Protein AF-A0A0W0FYG7-F1 (afdb_monomer)

Nearest PDB structures (foldseek):
  2evt-assembly1_A  TM=7.846E-01  e=2.681E-01  Homo sapiens

Organism: Moniliophthora roreri (NCBI:txid221103)

Radius of gyration: 15.85 Å; Cα contacts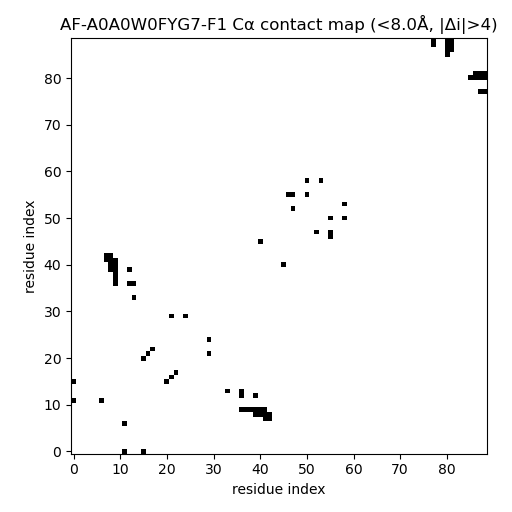 (8 Å, |Δi|>4): 40; chains: 1; bounding box: 37×24×42 Å

Solvent-accessible surface area (backbone atoms only — not comparable to full-atom values): 5179 Å² total; per-residue (Å²): 99,86,87,47,80,80,64,51,39,36,60,45,53,48,54,51,38,61,73,70,47,48,89,79,46,55,73,69,56,49,52,53,49,61,56,54,42,74,68,47,58,57,48,65,66,47,53,59,58,75,28,73,84,54,52,67,70,58,42,53,53,52,50,52,55,49,49,58,54,47,51,55,52,51,53,51,51,34,47,50,31,44,77,70,71,74,46,83,112

Mean predicted aligned error: 3.45 Å

Sequence (89 aa):
MQADRSSELHVCFKRSYDAVLKHHHSFVVRSVVSVAIRAVPRRNDFYDRIAEGGSVEKLDTELARWLQGLEKIVKRMSTFLRDGGHGRV

Foldseek 3Di:
DLVPPPDWVLVVQVVCCVPPPVVVDDPVVVVVVVVVSVVDDTPVVVLVVVCVPPDSVVVSVVVVVVVVVVVVVVVVVQCCCVVVVVDHD

Secondary structure (DSSP, 8-state):
-TT-SSS-HHHHHHHHHHHHTGGGS-HHHHHHHHHHHTTPPPHHHHHHHHTTTS-HHHHHHHHHHHHHHHHHHHHHHHHHHHHTTS---

pLDDT: mean 93.31, std 5.85, range [60.53, 98.19]

InterPro domains:
  IPR014830 Glycolipid transfer protein domain [PF08718] (3-51)
  IPR014830 Glycolipid transfer protein domain [PTHR10219] (9-79)
  IPR036497 Glycolipid transfer protein superfamily [G3DSA:1.10.3520.10] (1-87)
  IPR036497 Glycolipid transfer protein superfamily [SSF110004] (5-86)

Structure (mmCIF, N/CA/C/O backbone):
data_AF-A0A0W0FYG7-F1
#
_entry.id   AF-A0A0W0FYG7-F1
#
loop_
_atom_site.group_PDB
_atom_site.id
_atom_site.type_symbol
_atom_site.label_atom_id
_atom_site.label_alt_id
_atom_site.label_comp_id
_atom_site.label_asym_id
_atom_site.label_entity_id
_atom_site.label_seq_id
_atom_site.pdbx_PDB_ins_code
_atom_site.Cartn_x
_atom_site.Cartn_y
_atom_site.Cartn_z
_atom_site.occupancy
_atom_site.B_iso_or_equiv
_atom_site.auth_seq_id
_atom_site.auth_comp_id
_atom_site.auth_asym_id
_atom_site.auth_atom_id
_atom_site.pdbx_PDB_model_num
ATOM 1 N N . MET A 1 1 ? 6.451 -7.317 3.533 1.00 60.53 1 MET A N 1
ATOM 2 C CA . MET A 1 1 ? 5.858 -7.442 2.181 1.00 60.53 1 MET A CA 1
ATOM 3 C C . MET A 1 1 ? 6.752 -6.880 1.097 1.00 60.53 1 MET A C 1
ATOM 5 O O . MET A 1 1 ? 6.999 -7.606 0.157 1.00 60.53 1 MET A O 1
ATOM 9 N N . GLN A 1 2 ? 7.318 -5.678 1.235 1.00 69.81 2 GLN A N 1
ATOM 10 C CA . GLN A 1 2 ? 8.356 -5.220 0.292 1.00 69.81 2 GLN A CA 1
ATOM 11 C C . GLN A 1 2 ? 9.648 -6.053 0.360 1.00 69.81 2 GLN A C 1
ATOM 13 O O . GLN A 1 2 ? 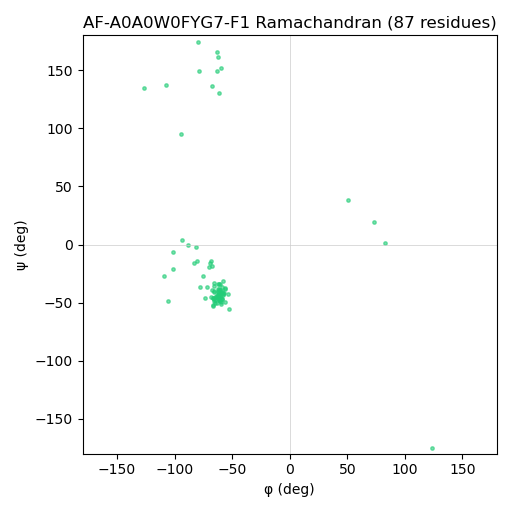10.260 -6.335 -0.661 1.00 69.81 2 GLN A O 1
ATOM 18 N N . ALA A 1 3 ? 9.998 -6.556 1.549 1.00 76.94 3 ALA A N 1
ATOM 19 C CA . ALA A 1 3 ? 11.089 -7.519 1.725 1.00 76.94 3 ALA A CA 1
ATOM 20 C C . ALA A 1 3 ? 10.811 -8.911 1.114 1.00 76.94 3 ALA A C 1
ATOM 22 O O . ALA A 1 3 ? 11.732 -9.707 0.971 1.00 76.94 3 ALA A O 1
ATOM 23 N N . ASP A 1 4 ? 9.556 -9.213 0.760 1.00 84.25 4 ASP A N 1
ATOM 24 C CA . ASP A 1 4 ? 9.186 -10.459 0.089 1.00 84.25 4 ASP A CA 1
ATOM 25 C C . ASP A 1 4 ? 9.160 -10.203 -1.425 1.00 84.25 4 ASP A C 1
ATOM 27 O O . ASP A 1 4 ? 8.202 -9.653 -1.983 1.00 84.25 4 ASP A O 1
ATOM 31 N N . ARG A 1 5 ? 10.284 -10.522 -2.074 1.00 83.88 5 ARG A N 1
ATOM 32 C CA . ARG A 1 5 ? 10.516 -10.214 -3.491 1.00 83.88 5 ARG A CA 1
ATOM 33 C C . ARG A 1 5 ? 9.909 -11.233 -4.451 1.00 83.88 5 ARG A C 1
ATOM 35 O O . ARG A 1 5 ? 9.762 -10.913 -5.624 1.00 83.88 5 ARG A O 1
ATOM 42 N N . SER A 1 6 ? 9.545 -12.418 -3.967 1.00 85.94 6 SER A N 1
ATOM 43 C CA . SER A 1 6 ? 9.027 -13.511 -4.795 1.00 85.94 6 SER A CA 1
ATOM 44 C C . SER A 1 6 ? 7.509 -13.661 -4.724 1.00 85.94 6 SER A C 1
ATOM 46 O O . SER A 1 6 ? 6.920 -14.229 -5.639 1.00 85.94 6 SER A O 1
ATOM 48 N N . SER A 1 7 ? 6.851 -13.142 -3.681 1.00 91.62 7 SER A N 1
ATOM 49 C CA . SER A 1 7 ? 5.388 -13.154 -3.619 1.00 91.6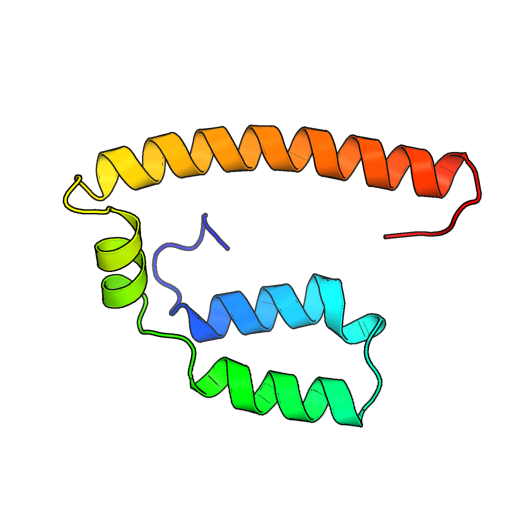2 7 SER A CA 1
ATOM 50 C C . SER A 1 7 ? 4.749 -12.238 -4.668 1.00 91.62 7 SER A C 1
ATOM 52 O O . SER A 1 7 ? 5.133 -11.072 -4.834 1.00 91.62 7 SER A O 1
ATOM 54 N N . GLU A 1 8 ? 3.699 -12.756 -5.307 1.00 93.25 8 GLU A N 1
ATOM 55 C CA . GLU A 1 8 ? 2.832 -11.992 -6.202 1.00 93.25 8 GLU A CA 1
ATOM 56 C C . GLU A 1 8 ? 2.097 -10.860 -5.477 1.00 93.25 8 GLU A C 1
ATOM 58 O O . GLU A 1 8 ? 1.747 -10.947 -4.293 1.00 93.25 8 GLU A O 1
ATOM 63 N N . LEU A 1 9 ? 1.817 -9.785 -6.214 1.00 92.56 9 LEU A N 1
ATOM 64 C CA . LEU A 1 9 ? 1.346 -8.536 -5.621 1.00 92.56 9 LEU A CA 1
ATOM 65 C C . LEU A 1 9 ? -0.037 -8.671 -4.972 1.00 92.56 9 LEU A C 1
ATOM 67 O O . LEU A 1 9 ? -0.267 -8.106 -3.905 1.00 92.56 9 LEU A O 1
ATOM 71 N N . HIS A 1 10 ? -0.935 -9.480 -5.540 1.00 94.19 10 HIS A N 1
ATOM 72 C CA . HIS A 1 10 ? -2.248 -9.743 -4.944 1.00 94.19 10 HIS A CA 1
ATOM 73 C C . HIS A 1 10 ? -2.141 -10.429 -3.566 1.00 94.19 10 HIS A C 1
ATOM 75 O O . HIS A 1 10 ? -2.931 -10.131 -2.668 1.00 94.19 10 HIS A O 1
ATOM 81 N N . VAL A 1 11 ? -1.140 -11.299 -3.356 1.00 94.50 11 VAL A N 1
ATOM 82 C CA . VAL A 1 11 ? -0.877 -11.942 -2.054 1.00 94.50 11 VAL A CA 1
ATOM 83 C C . VAL A 1 11 ? -0.427 -10.895 -1.043 1.00 94.50 11 VAL A C 1
ATOM 85 O O . VAL A 1 11 ? -0.937 -10.856 0.079 1.00 94.50 11 VAL A O 1
ATOM 88 N N . CYS A 1 12 ? 0.492 -10.018 -1.450 1.00 93.69 12 CYS A N 1
ATOM 89 C CA . CYS A 1 12 ? 0.941 -8.900 -0.631 1.00 93.69 12 CYS A CA 1
ATOM 90 C C . CYS A 1 12 ? -0.232 -7.970 -0.275 1.00 93.69 12 CYS A C 1
ATOM 92 O O . CYS A 1 12 ? -0.501 -7.727 0.896 1.00 93.69 12 CYS A O 1
ATOM 94 N N . PHE A 1 13 ? -1.017 -7.518 -1.249 1.00 93.19 13 PHE A N 1
ATOM 95 C CA . PHE A 1 13 ? -2.154 -6.628 -0.997 1.00 93.19 13 PHE A CA 1
ATOM 96 C C . PHE A 1 13 ? -3.180 -7.256 -0.054 1.00 93.19 13 PHE A C 1
ATOM 98 O O . PHE A 1 13 ? -3.638 -6.599 0.882 1.00 93.19 13 PHE A O 1
ATOM 105 N N . LYS A 1 14 ? -3.480 -8.549 -0.231 1.00 95.38 14 LYS A N 1
ATOM 106 C CA . LYS A 1 14 ? -4.366 -9.278 0.676 1.00 95.38 14 LYS A CA 1
ATOM 107 C C . LYS A 1 14 ? -3.829 -9.310 2.105 1.00 95.38 14 LYS A C 1
ATOM 109 O O . LYS A 1 14 ? -4.574 -8.994 3.029 1.00 95.38 14 LYS A O 1
ATOM 114 N N . ARG A 1 15 ? -2.554 -9.667 2.298 1.00 95.19 15 ARG A N 1
ATOM 115 C CA . ARG A 1 15 ? -1.927 -9.714 3.630 1.00 95.19 15 ARG A CA 1
ATOM 116 C C . ARG A 1 15 ? -1.920 -8.332 4.295 1.00 95.19 15 ARG A C 1
ATOM 118 O O . ARG A 1 15 ? -2.227 -8.243 5.479 1.00 95.19 15 ARG A O 1
ATOM 125 N N . SER A 1 16 ? -1.625 -7.264 3.547 1.00 94.12 16 SER A N 1
ATOM 126 C CA . SER A 1 16 ? -1.646 -5.886 4.072 1.00 94.12 16 SER A CA 1
ATOM 127 C C . SER A 1 16 ? -3.049 -5.471 4.486 1.00 94.12 16 SER A C 1
ATOM 129 O O . SER A 1 16 ? -3.239 -4.930 5.572 1.00 94.12 16 SER A O 1
ATOM 131 N N . TYR A 1 17 ? -4.043 -5.760 3.646 1.00 95.94 17 T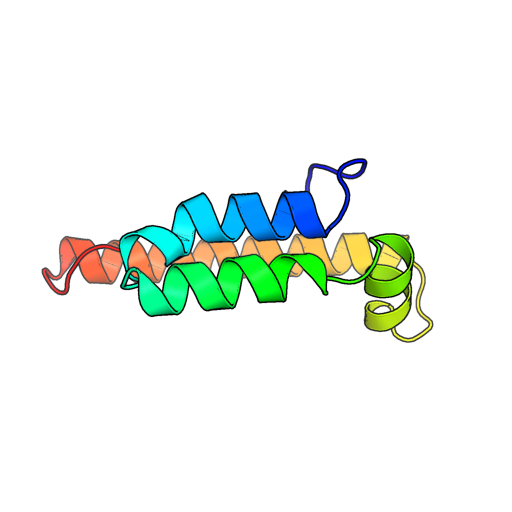YR A N 1
ATOM 132 C CA . TYR A 1 17 ? -5.436 -5.466 3.950 1.00 95.94 17 TYR A CA 1
ATOM 133 C C . TYR A 1 17 ? -5.925 -6.212 5.196 1.00 95.94 17 TYR A C 1
ATOM 135 O O . TYR A 1 17 ? -6.523 -5.596 6.080 1.00 95.94 17 TYR A O 1
ATOM 143 N N . ASP A 1 18 ? -5.648 -7.519 5.268 1.00 95.88 18 ASP A N 1
ATOM 144 C CA . ASP A 1 18 ? -6.021 -8.369 6.399 1.00 95.88 18 ASP A CA 1
ATOM 145 C C . ASP A 1 18 ? -5.429 -7.838 7.714 1.00 95.88 18 ASP A C 1
ATOM 147 O O . ASP A 1 18 ? -6.139 -7.816 8.713 1.00 95.88 18 ASP A O 1
ATOM 151 N N . ALA A 1 19 ? -4.171 -7.383 7.703 1.00 94.38 19 ALA A N 1
ATOM 152 C CA . ALA A 1 19 ? -3.483 -6.897 8.897 1.00 94.38 19 ALA A CA 1
ATOM 153 C C . ALA A 1 19 ? -3.893 -5.476 9.321 1.00 94.38 19 ALA A C 1
ATOM 155 O O . ALA A 1 19 ? -3.937 -5.197 10.515 1.00 94.38 19 ALA A O 1
ATOM 156 N N . VAL A 1 20 ? -4.161 -4.576 8.366 1.00 93.56 20 VAL A N 1
ATOM 157 C CA . VAL A 1 20 ? -4.298 -3.136 8.654 1.00 93.56 20 VAL A CA 1
ATOM 158 C C . VAL A 1 20 ? -5.747 -2.655 8.616 1.00 93.56 20 VAL A C 1
ATOM 160 O O . VAL A 1 20 ? -6.178 -1.962 9.524 1.00 93.56 20 VAL A O 1
ATOM 163 N N . LEU A 1 21 ? -6.519 -2.988 7.576 1.00 95.69 21 LEU A N 1
ATOM 164 C CA . LEU A 1 21 ? -7.811 -2.326 7.313 1.00 95.69 21 LEU 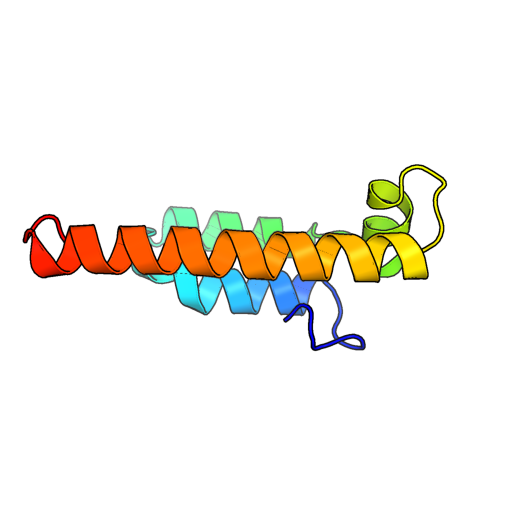A CA 1
ATOM 165 C C . LEU A 1 21 ? -9.026 -3.214 7.568 1.00 95.69 21 LEU A C 1
ATOM 167 O O . LEU A 1 21 ? -10.111 -2.717 7.872 1.00 95.69 21 LEU A O 1
ATOM 171 N N . LYS A 1 22 ? -8.879 -4.534 7.452 1.00 96.62 22 LYS A N 1
ATOM 172 C CA . LYS A 1 22 ? -10.004 -5.472 7.538 1.00 96.62 22 LYS A CA 1
ATOM 173 C C . LYS A 1 22 ? -10.802 -5.346 8.831 1.00 96.62 22 LYS A C 1
ATOM 175 O O . LYS A 1 22 ? -12.023 -5.474 8.793 1.00 96.62 22 LYS A O 1
ATOM 180 N N . HIS A 1 23 ? -10.128 -5.099 9.951 1.00 94.69 23 HIS A N 1
ATOM 181 C CA . HIS A 1 23 ? -10.752 -4.966 11.270 1.00 94.69 23 HIS A CA 1
ATOM 182 C C . HIS A 1 23 ? -11.599 -3.692 11.415 1.00 94.69 23 HIS A C 1
ATOM 184 O O . HIS A 1 23 ? -12.439 -3.623 12.306 1.00 94.69 23 HIS A O 1
ATOM 190 N N . HIS A 1 24 ? -11.425 -2.723 10.513 1.00 94.44 24 HIS A N 1
ATOM 191 C CA . HIS A 1 24 ? -12.148 -1.452 10.503 1.00 94.44 24 HIS A CA 1
ATOM 192 C C . HIS A 1 24 ? -13.293 -1.418 9.478 1.00 94.44 24 HIS A C 1
ATOM 194 O O . HIS A 1 24 ? -14.054 -0.455 9.435 1.00 94.44 24 HIS A O 1
ATOM 200 N N . HIS A 1 25 ? -13.435 -2.449 8.639 1.00 96.56 25 HIS A N 1
ATOM 201 C CA . HIS A 1 25 ? -14.408 -2.484 7.546 1.00 96.56 25 HIS A CA 1
ATOM 202 C C . HIS A 1 25 ? -15.575 -3.437 7.837 1.00 96.56 25 HIS A C 1
ATOM 204 O O . HIS A 1 25 ? -15.395 -4.580 8.268 1.00 96.56 25 HIS A O 1
ATOM 210 N N . SER A 1 26 ? -16.795 -2.992 7.519 1.00 98.00 26 SER A N 1
ATOM 211 C CA . SER A 1 26 ? -17.996 -3.830 7.591 1.00 98.00 26 SER A CA 1
ATOM 212 C C . SER A 1 26 ? -17.919 -5.008 6.608 1.00 98.00 26 SER A C 1
ATOM 214 O O . SER A 1 26 ? -17.073 -5.056 5.714 1.00 98.00 26 SER A O 1
ATOM 216 N N . PHE A 1 27 ? -18.795 -6.005 6.769 1.00 96.75 27 PHE A N 1
ATOM 217 C CA . PHE A 1 27 ? -18.834 -7.171 5.874 1.00 96.75 27 PHE A CA 1
ATOM 218 C C . PHE A 1 27 ? -18.963 -6.787 4.391 1.00 96.75 27 PHE A C 1
ATOM 220 O O . PHE A 1 27 ? -18.232 -7.323 3.564 1.00 96.75 27 PHE A O 1
ATOM 227 N N . VAL A 1 28 ? -19.816 -5.811 4.069 1.00 97.94 28 VAL A N 1
ATOM 228 C CA . VAL A 1 28 ? -20.027 -5.355 2.686 1.00 97.94 28 VAL A CA 1
ATOM 229 C C . VAL A 1 28 ? -18.736 -4.790 2.089 1.00 97.94 28 VAL A C 1
ATOM 231 O O . VAL A 1 28 ? -18.328 -5.197 1.003 1.00 97.94 28 VAL A O 1
ATOM 234 N N . VAL A 1 29 ? -18.038 -3.919 2.825 1.00 98.06 29 VAL A N 1
ATOM 235 C CA . VAL A 1 29 ? -16.775 -3.328 2.354 1.00 98.06 29 VAL A CA 1
ATOM 236 C C . VAL A 1 29 ? -15.687 -4.398 2.218 1.00 98.06 29 VAL A C 1
ATOM 238 O O . VAL A 1 29 ? -14.960 -4.410 1.226 1.00 98.06 29 VAL A O 1
ATOM 241 N N . ARG A 1 30 ? -15.604 -5.346 3.163 1.00 97.56 30 ARG A N 1
ATOM 242 C CA . ARG A 1 30 ? -14.676 -6.490 3.079 1.00 97.56 30 ARG A CA 1
ATOM 243 C C . ARG A 1 30 ? -14.898 -7.314 1.807 1.00 97.56 30 ARG A C 1
ATOM 245 O O . ARG A 1 30 ? -13.924 -7.685 1.151 1.00 97.56 30 ARG A O 1
ATOM 252 N N . SER A 1 31 ? -16.152 -7.561 1.427 1.00 97.00 31 SER A N 1
ATOM 253 C CA . SER A 1 31 ? -16.485 -8.291 0.199 1.00 97.00 31 SER A CA 1
ATOM 254 C C . SER A 1 31 ? -16.046 -7.539 -1.057 1.00 97.00 31 SER A C 1
ATOM 256 O O . SER A 1 31 ? -15.404 -8.139 -1.920 1.00 97.00 31 SER A O 1
ATOM 258 N N . VAL A 1 32 ? -16.294 -6.228 -1.138 1.00 97.75 32 VAL A N 1
ATOM 259 C CA . VAL A 1 32 ? -15.839 -5.401 -2.273 1.00 97.75 32 VAL A CA 1
ATOM 260 C C . VAL A 1 32 ? -14.314 -5.430 -2.401 1.00 97.75 32 VAL A C 1
ATOM 262 O O . VAL A 1 32 ? -13.793 -5.685 -3.486 1.00 97.75 32 VAL A O 1
ATOM 265 N N . VAL A 1 33 ? -13.581 -5.263 -1.294 1.00 97.06 33 VAL A N 1
ATOM 266 C CA . VAL A 1 33 ? -12.108 -5.322 -1.309 1.00 97.06 33 VAL A CA 1
ATOM 267 C C . VAL A 1 33 ? -11.601 -6.697 -1.752 1.00 97.06 33 VAL A C 1
ATOM 269 O O . VAL A 1 33 ? -10.641 -6.777 -2.515 1.00 97.06 33 VAL A O 1
ATOM 272 N N . SER A 1 34 ? -12.257 -7.787 -1.339 1.00 95.06 34 SER A N 1
ATOM 273 C CA . SER A 1 34 ? -11.865 -9.139 -1.763 1.00 95.06 34 SER A CA 1
ATOM 274 C C . SER A 1 34 ? -11.945 -9.334 -3.281 1.00 95.06 34 SER A C 1
ATOM 276 O O . SER A 1 34 ? -11.114 -10.038 -3.856 1.00 95.06 34 SER A O 1
ATOM 278 N N . VAL A 1 35 ? -12.909 -8.678 -3.936 1.00 96.88 35 VAL A N 1
ATOM 279 C CA . VAL A 1 35 ? -13.029 -8.665 -5.396 1.00 96.88 35 VAL A CA 1
ATOM 280 C C . VAL A 1 35 ? -11.948 -7.775 -6.001 1.00 96.88 35 VAL A C 1
ATOM 282 O O . VAL A 1 35 ? -11.253 -8.219 -6.910 1.00 96.88 35 VAL A O 1
ATOM 285 N N . ALA A 1 36 ? -11.740 -6.573 -5.458 1.00 96.81 36 ALA A N 1
ATOM 286 C CA . ALA A 1 36 ? -10.722 -5.640 -5.944 1.00 96.81 36 ALA A CA 1
ATOM 287 C C . ALA A 1 36 ? -9.297 -6.225 -5.893 1.00 96.81 36 ALA A C 1
ATOM 289 O O . ALA A 1 36 ? -8.517 -6.016 -6.816 1.00 96.81 36 ALA A O 1
ATOM 290 N N . ILE A 1 37 ? -8.969 -7.025 -4.871 1.00 95.81 37 ILE A N 1
ATOM 291 C CA . ILE A 1 37 ? -7.669 -7.710 -4.758 1.00 95.81 37 ILE A CA 1
ATOM 292 C C . ILE A 1 37 ? -7.388 -8.617 -5.966 1.00 95.81 37 ILE A C 1
ATOM 294 O O . ILE A 1 37 ? -6.234 -8.765 -6.360 1.00 95.81 37 ILE A O 1
ATOM 298 N N . ARG A 1 38 ? -8.419 -9.203 -6.588 1.00 93.00 38 ARG A N 1
ATOM 299 C CA . ARG A 1 38 ? -8.249 -10.051 -7.781 1.00 93.00 38 ARG A CA 1
ATOM 300 C C . ARG A 1 38 ? -7.846 -9.258 -9.024 1.00 93.00 38 ARG A C 1
ATOM 302 O O . ARG A 1 38 ? -7.327 -9.850 -9.960 1.00 93.00 38 ARG A O 1
ATOM 309 N N . ALA A 1 39 ? -8.082 -7.948 -9.026 1.00 95.69 39 ALA A N 1
ATOM 310 C CA . ALA A 1 39 ? -7.689 -7.038 -10.096 1.00 95.69 39 ALA A CA 1
ATOM 311 C C . ALA A 1 39 ? -6.325 -6.369 -9.841 1.00 95.69 39 ALA A C 1
ATOM 313 O O . ALA A 1 39 ? -5.908 -5.515 -10.623 1.00 95.69 39 ALA A O 1
ATOM 314 N N . VAL A 1 40 ? -5.626 -6.725 -8.755 1.00 94.94 40 VAL A N 1
ATOM 315 C CA . VAL A 1 40 ? -4.266 -6.234 -8.497 1.00 94.94 40 VAL A CA 1
ATOM 316 C C . VAL A 1 40 ? -3.347 -6.708 -9.633 1.00 94.94 40 VAL A C 1
ATOM 318 O O . VAL A 1 40 ? -3.373 -7.896 -9.966 1.00 94.94 40 VAL A O 1
ATOM 321 N N . PRO A 1 41 ? -2.545 -5.809 -10.235 1.00 94.19 41 PRO A N 1
ATOM 322 C CA . PRO A 1 41 ? -1.669 -6.158 -11.349 1.00 94.19 41 PRO A CA 1
ATOM 323 C C . PRO A 1 41 ? -0.625 -7.203 -10.947 1.00 94.19 41 PRO A C 1
ATOM 325 O O . PRO A 1 41 ? -0.316 -7.384 -9.765 1.00 94.19 41 PRO A O 1
ATOM 328 N N . ARG A 1 42 ? -0.038 -7.871 -11.947 1.00 94.38 42 ARG A N 1
ATOM 329 C CA . ARG A 1 42 ? 1.137 -8.720 -11.720 1.00 94.38 42 ARG A CA 1
ATOM 330 C C . ARG A 1 42 ? 2.273 -7.879 -11.159 1.00 94.38 42 ARG A C 1
ATOM 332 O O . ARG A 1 42 ? 2.371 -6.682 -11.438 1.00 94.38 42 ARG A O 1
ATOM 339 N N . ARG A 1 43 ? 3.151 -8.524 -10.391 1.00 92.44 43 ARG A N 1
ATOM 340 C CA . ARG A 1 43 ? 4.278 -7.845 -9.751 1.00 92.44 43 ARG A CA 1
ATOM 341 C C . ARG A 1 43 ? 5.110 -7.039 -10.755 1.00 92.44 43 ARG A C 1
ATOM 343 O O . ARG A 1 43 ? 5.263 -5.840 -10.561 1.00 92.44 43 ARG A O 1
ATOM 350 N N . ASN A 1 44 ? 5.597 -7.675 -11.819 1.00 91.56 44 ASN A N 1
ATOM 351 C CA . ASN A 1 44 ? 6.484 -7.019 -12.787 1.00 91.56 44 ASN A CA 1
ATOM 352 C C . ASN A 1 44 ? 5.802 -5.813 -13.441 1.00 91.56 44 ASN A C 1
ATOM 354 O O . ASN A 1 44 ? 6.329 -4.712 -13.352 1.00 91.56 44 ASN A O 1
ATOM 358 N N . ASP A 1 45 ? 4.575 -5.986 -13.946 1.00 93.50 45 ASP A N 1
ATOM 359 C CA . ASP A 1 45 ? 3.812 -4.900 -14.578 1.00 93.50 45 ASP A CA 1
ATOM 360 C C . ASP A 1 45 ? 3.638 -3.686 -13.639 1.00 93.50 45 ASP A C 1
ATOM 362 O O . ASP A 1 45 ? 3.704 -2.537 -14.073 1.00 93.50 45 ASP A O 1
ATOM 366 N N . PHE A 1 46 ? 3.425 -3.924 -12.338 1.00 93.00 46 PHE A N 1
ATOM 367 C CA . PHE A 1 46 ? 3.319 -2.856 -11.343 1.00 93.00 46 PHE A CA 1
ATOM 368 C C . PHE A 1 46 ? 4.641 -2.113 -11.147 1.00 93.00 46 PHE A C 1
ATOM 370 O O . PHE A 1 46 ? 4.653 -0.884 -11.216 1.00 93.00 46 PHE A O 1
ATOM 377 N N . TYR A 1 47 ? 5.734 -2.843 -10.897 1.00 91.62 47 TYR A N 1
ATOM 378 C CA . TYR A 1 47 ? 7.047 -2.243 -10.638 1.00 91.62 47 TYR A CA 1
ATOM 379 C C . TYR A 1 47 ? 7.610 -1.542 -11.879 1.00 91.62 47 TYR A C 1
ATOM 381 O O . TYR A 1 47 ? 8.110 -0.428 -11.750 1.00 91.62 47 TYR A O 1
ATOM 389 N N . ASP A 1 48 ? 7.429 -2.111 -13.072 1.00 92.06 48 ASP A N 1
ATOM 390 C CA . ASP A 1 48 ? 7.807 -1.480 -14.341 1.00 92.06 48 ASP A CA 1
ATOM 391 C C . ASP A 1 48 ? 7.052 -0.160 -14.548 1.00 92.06 48 ASP A C 1
ATOM 393 O O . ASP A 1 48 ? 7.621 0.838 -14.996 1.00 92.06 48 ASP A O 1
ATOM 397 N N . ARG A 1 49 ? 5.764 -0.121 -14.173 1.00 93.56 49 ARG A N 1
ATOM 398 C CA . ARG A 1 49 ? 4.945 1.086 -14.305 1.00 93.56 49 ARG A CA 1
ATOM 399 C C . ARG A 1 49 ? 5.388 2.196 -13.357 1.00 93.56 49 ARG A C 1
ATOM 401 O O . ARG A 1 49 ? 5.475 3.339 -13.796 1.00 93.56 49 ARG A O 1
ATOM 408 N N . ILE A 1 50 ? 5.648 1.881 -12.088 1.00 93.25 50 ILE A N 1
ATOM 409 C CA . ILE A 1 50 ? 6.053 2.886 -11.087 1.00 93.25 50 ILE A CA 1
ATOM 410 C C . ILE A 1 50 ? 7.541 3.247 -11.162 1.00 93.25 50 ILE A C 1
ATOM 412 O O . ILE A 1 50 ? 7.952 4.243 -10.577 1.00 93.25 50 ILE A O 1
ATOM 416 N N . ALA A 1 51 ? 8.355 2.458 -11.869 1.00 93.56 51 ALA A N 1
ATOM 417 C CA . ALA A 1 51 ? 9.731 2.828 -12.175 1.00 93.56 51 ALA A CA 1
ATOM 418 C C . ALA A 1 51 ? 9.803 4.024 -13.140 1.00 93.56 51 ALA A C 1
ATOM 420 O O . ALA A 1 51 ? 10.851 4.660 -13.225 1.00 93.56 51 ALA A O 1
ATOM 421 N N . GLU A 1 52 ? 8.715 4.327 -13.865 1.00 92.44 52 GLU A N 1
ATOM 422 C CA . GLU A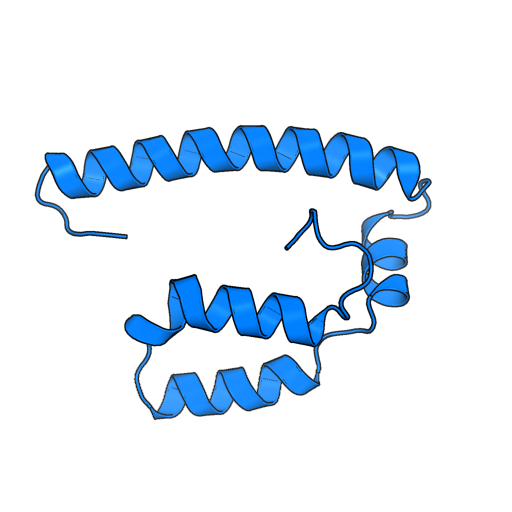 1 52 ? 8.597 5.463 -14.794 1.00 92.44 52 GLU A CA 1
ATOM 423 C C . GLU A 1 52 ? 9.759 5.545 -15.807 1.00 92.44 52 GLU A C 1
ATOM 425 O O . GLU A 1 52 ? 10.258 6.617 -16.140 1.00 92.44 52 GLU A O 1
ATOM 430 N N . GLY A 1 53 ? 10.215 4.387 -16.300 1.00 90.81 53 GLY A N 1
ATOM 431 C CA 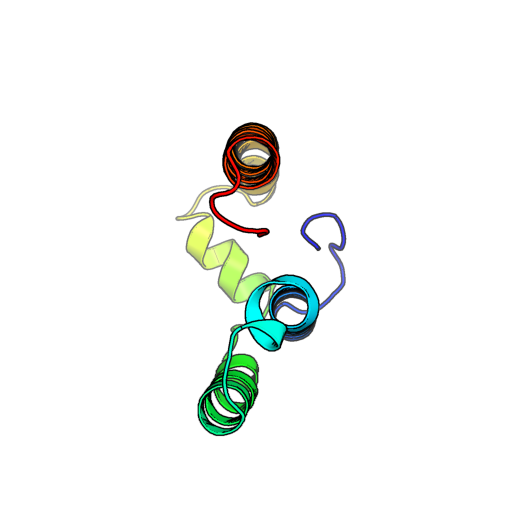. GLY A 1 53 ? 11.348 4.282 -17.232 1.00 90.81 53 GLY A CA 1
ATOM 432 C C . GLY A 1 53 ? 12.734 4.290 -16.571 1.00 90.81 53 GLY A C 1
ATOM 433 O O . GLY A 1 53 ? 13.743 4.215 -17.269 1.00 90.81 53 GLY A O 1
ATOM 434 N N . GLY A 1 54 ? 12.805 4.365 -15.240 1.00 92.06 54 GLY A N 1
ATOM 435 C CA . GLY A 1 54 ? 14.014 4.119 -14.456 1.00 92.06 54 GLY A CA 1
ATOM 436 C C . GLY A 1 54 ? 14.309 2.628 -14.255 1.00 92.06 54 GLY A C 1
ATOM 437 O O . GLY A 1 54 ? 13.511 1.763 -14.611 1.00 92.06 54 GLY A O 1
ATOM 438 N N . SER A 1 55 ? 15.463 2.316 -13.657 1.00 92.31 55 SER A N 1
ATOM 439 C CA . SER A 1 55 ? 15.811 0.933 -13.319 1.00 92.31 55 SER A CA 1
ATOM 440 C C . SER A 1 55 ? 15.100 0.456 -12.050 1.00 92.31 55 SER A C 1
ATOM 442 O O . SER A 1 55 ? 14.858 1.236 -11.120 1.00 92.31 55 SER A O 1
ATOM 444 N N . VAL A 1 56 ? 14.813 -0.846 -11.985 1.00 86.25 56 VAL A N 1
ATOM 445 C CA . VAL A 1 56 ? 14.197 -1.482 -10.810 1.00 86.25 56 VAL A CA 1
ATOM 446 C C . VAL A 1 56 ? 15.103 -1.350 -9.583 1.00 86.25 56 VAL A C 1
ATOM 448 O O . VAL A 1 56 ? 14.613 -1.134 -8.482 1.00 86.25 56 VAL A O 1
ATOM 451 N N . GLU A 1 57 ? 16.425 -1.374 -9.752 1.00 89.88 57 GLU A N 1
ATOM 452 C CA . GLU A 1 57 ? 17.389 -1.214 -8.658 1.00 89.88 57 GLU A CA 1
ATOM 453 C C . GLU A 1 57 ? 17.320 0.184 -8.031 1.00 89.88 57 GLU A C 1
ATOM 455 O O . GLU A 1 57 ? 17.389 0.334 -6.805 1.00 89.88 57 GLU A O 1
ATOM 460 N N . LYS A 1 58 ? 17.165 1.222 -8.866 1.00 92.44 58 LYS A N 1
ATOM 461 C CA . LYS A 1 58 ? 16.983 2.597 -8.391 1.00 92.44 58 LYS A CA 1
ATOM 462 C C . LYS A 1 58 ? 15.649 2.723 -7.664 1.00 92.44 58 LYS A C 1
ATOM 464 O O . LYS A 1 58 ? 15.612 3.288 -6.572 1.00 92.44 58 LYS A O 1
ATOM 469 N N . LEU A 1 59 ? 14.580 2.182 -8.252 1.00 93.12 59 LEU A N 1
ATOM 470 C CA . LEU A 1 59 ? 13.258 2.161 -7.634 1.00 93.12 59 LEU A CA 1
ATOM 471 C C . LEU A 1 59 ? 13.300 1.474 -6.266 1.00 93.12 59 LEU A C 1
ATOM 473 O O . LEU A 1 59 ? 12.843 2.059 -5.293 1.00 93.12 59 LEU A O 1
ATOM 477 N N . ASP A 1 60 ? 13.888 0.283 -6.168 1.00 90.06 60 ASP A N 1
ATOM 478 C CA . ASP A 1 60 ? 14.016 -0.470 -4.918 1.00 90.06 60 ASP A CA 1
ATOM 479 C C . ASP A 1 60 ? 14.761 0.332 -3.845 1.00 90.06 60 ASP A C 1
ATOM 481 O O . ASP A 1 60 ? 14.342 0.369 -2.685 1.00 90.06 60 ASP A O 1
ATOM 485 N N . THR A 1 61 ? 15.853 0.995 -4.232 1.00 92.75 61 THR A N 1
ATOM 486 C CA . THR A 1 61 ? 16.665 1.812 -3.323 1.00 92.75 61 THR A CA 1
ATOM 487 C C . THR A 1 61 ? 15.861 2.989 -2.773 1.00 92.75 61 THR A C 1
ATOM 489 O O . THR A 1 61 ? 15.793 3.191 -1.558 1.00 92.75 61 THR A O 1
ATOM 492 N N . GLU A 1 62 ? 15.208 3.753 -3.647 1.00 94.38 62 GLU A N 1
ATOM 493 C CA . GLU A 1 62 ? 14.440 4.930 -3.240 1.00 94.38 62 GLU A CA 1
ATOM 494 C C . GLU A 1 62 ? 13.147 4.550 -2.509 1.00 94.38 62 GLU A C 1
ATOM 496 O O . GLU A 1 62 ? 12.802 5.170 -1.501 1.00 94.38 62 GLU A O 1
ATOM 501 N N . LEU A 1 63 ? 12.482 3.470 -2.924 1.00 93.31 63 LEU A N 1
ATOM 502 C CA . LEU A 1 63 ? 11.315 2.925 -2.238 1.00 93.31 63 LEU A CA 1
ATOM 503 C C . LEU A 1 63 ? 11.672 2.468 -0.820 1.00 93.31 63 LEU A C 1
ATOM 505 O O . LEU A 1 63 ? 10.925 2.747 0.117 1.00 93.31 63 LEU A O 1
ATOM 509 N N . ALA A 1 64 ? 12.828 1.827 -0.620 1.00 92.75 64 ALA A N 1
ATOM 510 C CA . ALA A 1 64 ? 13.294 1.445 0.711 1.00 92.75 64 ALA A CA 1
ATOM 511 C C . ALA A 1 64 ? 13.536 2.668 1.612 1.00 92.75 64 ALA A C 1
ATOM 513 O O . ALA A 1 64 ? 13.125 2.666 2.776 1.00 92.75 64 ALA A O 1
ATOM 514 N N . ARG A 1 65 ? 14.159 3.731 1.083 1.00 95.81 65 ARG A N 1
ATOM 515 C CA . ARG A 1 65 ? 14.367 4.994 1.816 1.00 95.81 65 ARG A CA 1
ATOM 516 C C . ARG A 1 65 ? 13.034 5.648 2.180 1.00 95.81 65 ARG A C 1
ATOM 518 O O . ARG A 1 65 ? 12.848 6.069 3.322 1.00 95.81 65 ARG A O 1
ATOM 525 N N . TRP A 1 66 ? 12.097 5.679 1.236 1.00 96.00 66 TRP A N 1
ATOM 526 C CA . TRP A 1 66 ? 10.758 6.222 1.442 1.00 96.00 66 TRP A CA 1
ATOM 527 C C . TRP A 1 66 ? 9.989 5.454 2.525 1.00 96.00 66 TRP A C 1
ATOM 529 O O . TRP A 1 66 ? 9.449 6.069 3.445 1.00 96.00 66 TRP A O 1
ATOM 539 N N . LEU A 1 67 ? 10.012 4.117 2.489 1.00 95.00 67 LEU A N 1
ATOM 540 C CA . LEU A 1 67 ? 9.345 3.268 3.484 1.00 95.00 67 LEU A CA 1
ATOM 541 C C . LEU A 1 67 ? 9.910 3.455 4.894 1.00 95.00 67 LEU A C 1
ATOM 543 O O . LEU A 1 67 ? 9.135 3.533 5.843 1.00 95.00 67 LEU A O 1
ATOM 547 N N . GLN A 1 68 ? 11.233 3.588 5.041 1.00 96.00 68 GLN A N 1
ATOM 548 C CA . GLN A 1 68 ? 11.848 3.887 6.340 1.00 96.00 68 GLN A CA 1
ATOM 549 C C . GLN A 1 68 ? 11.385 5.239 6.899 1.00 96.00 68 GLN A C 1
ATOM 551 O O . GLN A 1 68 ? 11.186 5.385 8.107 1.00 96.00 68 GLN A O 1
ATOM 556 N N . GLY A 1 69 ? 11.221 6.245 6.035 1.00 97.94 69 GLY A N 1
ATOM 557 C CA . GLY A 1 69 ? 10.664 7.540 6.422 1.00 97.94 69 GLY A CA 1
ATOM 558 C C . GLY A 1 69 ? 9.202 7.424 6.852 1.00 97.94 69 GLY A C 1
ATOM 559 O O . GLY A 1 69 ? 8.830 7.902 7.926 1.00 97.94 69 GLY A O 1
ATOM 560 N N . LEU A 1 70 ? 8.391 6.736 6.046 1.00 96.81 70 LEU A N 1
ATOM 561 C CA . LEU A 1 70 ? 6.974 6.525 6.318 1.00 96.81 70 LEU A CA 1
ATOM 562 C C . LEU A 1 70 ? 6.750 5.774 7.636 1.00 96.81 70 LEU A C 1
ATOM 564 O O . LEU A 1 70 ? 5.912 6.191 8.432 1.00 96.81 70 LEU A O 1
ATOM 568 N N . GLU A 1 71 ? 7.517 4.717 7.906 1.00 95.75 71 GLU A N 1
ATOM 569 C CA . GLU A 1 71 ? 7.406 3.935 9.141 1.00 95.75 71 GLU A CA 1
ATOM 570 C C . GLU A 1 71 ? 7.605 4.806 10.388 1.00 95.75 71 GLU A C 1
ATOM 572 O O . GLU A 1 71 ? 6.832 4.715 11.344 1.00 95.75 71 GLU A O 1
ATOM 577 N N . LYS A 1 72 ? 8.590 5.714 10.368 1.00 98.12 72 LYS A N 1
ATOM 578 C CA . LYS A 1 72 ? 8.826 6.657 11.474 1.00 98.12 72 LYS A CA 1
ATOM 579 C C . LYS A 1 72 ? 7.624 7.572 11.702 1.00 98.12 72 LYS A C 1
ATOM 581 O O . LYS A 1 72 ? 7.231 7.789 12.850 1.00 98.12 72 LYS A O 1
ATOM 586 N N . ILE A 1 73 ? 7.040 8.098 10.624 1.00 98.06 73 ILE A N 1
ATOM 587 C CA . ILE A 1 73 ? 5.875 8.989 10.689 1.00 98.06 73 ILE A CA 1
ATOM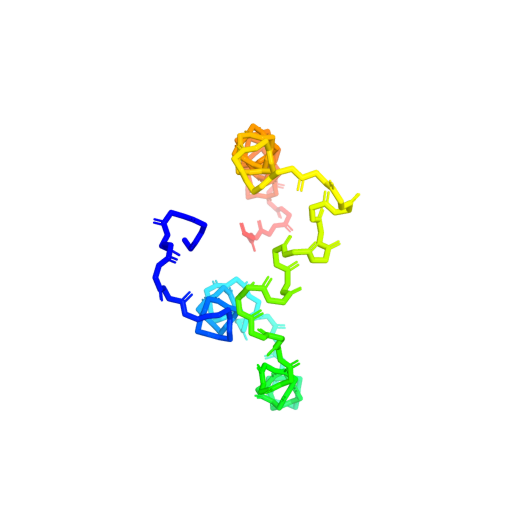 588 C C . ILE A 1 73 ? 4.664 8.229 11.237 1.00 98.06 73 ILE A C 1
ATOM 590 O O . ILE A 1 73 ? 4.054 8.677 12.207 1.00 98.06 73 ILE A O 1
ATOM 594 N N . VAL A 1 74 ? 4.357 7.057 10.676 1.00 96.56 74 VAL A N 1
ATOM 595 C CA . VAL A 1 74 ? 3.234 6.215 11.114 1.00 96.56 74 VAL A CA 1
ATOM 596 C C . VAL A 1 74 ? 3.387 5.835 12.583 1.00 96.56 74 VAL A C 1
ATOM 598 O O . VAL A 1 74 ? 2.459 6.044 13.358 1.00 96.56 74 VAL A O 1
ATOM 601 N N . LYS A 1 75 ? 4.575 5.393 13.016 1.00 97.50 75 LYS A N 1
ATOM 602 C CA . LYS A 1 75 ? 4.832 5.047 14.421 1.00 97.50 75 LYS A CA 1
ATOM 603 C C . LYS A 1 75 ? 4.610 6.232 15.361 1.00 97.50 75 LYS A C 1
ATOM 605 O O . LYS A 1 75 ? 4.036 6.058 16.440 1.00 97.50 75 LYS A O 1
ATOM 610 N N . ARG A 1 76 ? 5.044 7.434 14.964 1.00 98.19 76 ARG A N 1
ATOM 611 C CA . ARG A 1 76 ? 4.807 8.664 15.732 1.00 98.19 76 ARG A CA 1
ATOM 612 C C . ARG A 1 76 ? 3.311 8.962 15.853 1.00 98.19 76 ARG A C 1
ATOM 614 O O . ARG A 1 76 ? 2.856 9.249 16.956 1.00 98.19 76 ARG A O 1
ATOM 621 N N . MET A 1 77 ? 2.555 8.861 14.759 1.00 97.56 77 MET A N 1
ATOM 622 C CA . MET A 1 77 ? 1.107 9.100 14.765 1.00 97.56 77 MET A CA 1
ATOM 623 C C . MET A 1 77 ? 0.349 8.055 15.591 1.00 97.56 77 MET A C 1
ATOM 625 O O . MET A 1 77 ? -0.445 8.436 16.445 1.00 97.56 77 MET A O 1
ATOM 629 N N . SER A 1 78 ? 0.630 6.759 15.413 1.00 96.06 78 SER A N 1
ATOM 630 C CA . SER A 1 78 ? 0.009 5.687 16.207 1.00 96.06 78 SER A CA 1
ATOM 631 C C . SER A 1 78 ? 0.282 5.853 17.704 1.00 96.06 78 SER A C 1
ATOM 633 O O . SER A 1 78 ? -0.610 5.653 18.524 1.00 96.06 78 SER A O 1
ATOM 635 N N . THR A 1 79 ? 1.506 6.256 18.069 1.00 97.56 79 THR A N 1
ATOM 636 C CA . THR A 1 79 ? 1.880 6.536 19.466 1.00 97.56 79 THR A CA 1
ATOM 637 C C . THR A 1 79 ? 1.094 7.724 20.009 1.00 97.56 79 THR A C 1
ATOM 639 O O . THR A 1 79 ? 0.484 7.612 21.064 1.00 97.56 79 THR A O 1
ATOM 642 N N . PHE A 1 80 ? 1.035 8.826 19.259 1.00 97.62 80 PHE A N 1
ATOM 643 C CA . PHE A 1 80 ? 0.275 10.010 19.651 1.00 97.62 80 PHE A CA 1
ATOM 644 C C . PHE A 1 80 ? -1.219 9.713 19.848 1.00 97.62 80 PHE A C 1
ATOM 646 O O . PHE A 1 80 ? -1.789 10.099 20.864 1.00 97.62 80 PHE A O 1
ATOM 653 N N . LEU A 1 81 ? -1.848 8.993 18.913 1.00 97.06 81 LEU A N 1
ATOM 654 C CA . LEU A 1 81 ? -3.269 8.646 19.002 1.00 97.06 81 LEU A CA 1
ATOM 655 C C . LEU A 1 81 ? -3.566 7.765 20.219 1.00 97.06 81 LEU A C 1
ATOM 657 O O . LEU A 1 81 ? -4.530 8.022 20.939 1.00 97.06 81 LEU A O 1
ATOM 661 N N . ARG A 1 82 ? -2.714 6.764 20.471 1.00 96.88 82 ARG A N 1
ATOM 662 C CA . ARG A 1 82 ? -2.861 5.862 21.616 1.00 96.88 82 ARG A CA 1
ATOM 663 C C . ARG A 1 82 ? -2.650 6.594 22.938 1.00 96.88 82 ARG A C 1
ATOM 665 O O . ARG A 1 82 ? -3.504 6.505 23.815 1.00 96.88 82 ARG A O 1
ATOM 672 N N . ASP A 1 83 ? -1.530 7.294 23.079 1.00 97.12 83 ASP A N 1
ATOM 673 C CA . ASP A 1 83 ? -1.104 7.882 24.352 1.00 97.12 83 ASP A CA 1
ATOM 674 C C . ASP A 1 83 ? -1.925 9.142 24.691 1.00 97.12 83 ASP A C 1
ATOM 676 O O . ASP A 1 83 ? -2.138 9.443 25.861 1.00 97.12 83 ASP A O 1
ATOM 680 N N . GLY A 1 84 ? -2.454 9.836 23.676 1.00 96.94 84 GLY A N 1
ATOM 681 C CA . GLY A 1 84 ? -3.402 10.944 23.829 1.00 96.94 84 GLY A CA 1
ATOM 682 C C . GLY A 1 84 ? -4.861 10.518 24.042 1.00 96.94 84 GLY A C 1
ATOM 683 O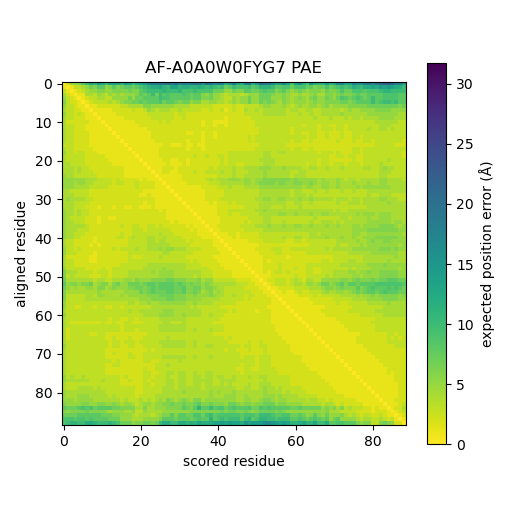 O . GLY A 1 84 ? -5.725 11.374 24.204 1.00 96.94 84 GLY A O 1
ATOM 684 N N . GLY A 1 85 ? -5.168 9.214 24.027 1.00 95.81 85 GLY A N 1
ATOM 685 C CA . GLY A 1 85 ? -6.532 8.708 24.225 1.00 95.81 85 GLY A CA 1
ATOM 686 C C . GLY A 1 85 ? -7.484 8.937 23.042 1.00 95.81 85 GLY A C 1
ATOM 687 O O . GLY A 1 85 ? -8.699 8.872 23.210 1.00 95.81 85 GLY A O 1
ATOM 688 N N . HIS A 1 86 ? -6.960 9.178 21.838 1.00 95.38 86 HIS A N 1
ATOM 689 C CA . HIS A 1 86 ? -7.741 9.421 20.615 1.00 95.38 86 HIS A CA 1
ATOM 690 C C . HIS A 1 86 ? -8.101 8.140 19.842 1.00 95.38 86 HIS A C 1
ATOM 692 O O . HIS A 1 86 ? -8.756 8.205 18.804 1.00 95.38 86 HIS A O 1
ATOM 698 N N . GLY A 1 87 ? -7.678 6.974 20.332 1.00 90.00 87 GLY A N 1
ATOM 699 C CA . GLY A 1 87 ? -7.952 5.671 19.727 1.00 90.00 87 GLY A CA 1
ATOM 700 C C . GLY A 1 87 ? -6.680 4.886 19.425 1.00 90.00 87 GLY A C 1
ATOM 701 O O . GLY A 1 87 ? -5.577 5.281 19.794 1.00 90.00 87 GLY A O 1
ATOM 702 N N . ARG A 1 88 ? -6.829 3.729 18.775 1.00 86.56 88 ARG A N 1
ATOM 703 C CA . ARG A 1 88 ? -5.709 2.863 18.383 1.00 86.56 88 ARG A CA 1
ATOM 704 C C . ARG A 1 88 ? -5.787 2.565 16.893 1.00 86.56 88 ARG A C 1
ATOM 706 O O . ARG A 1 88 ? -6.866 2.230 16.405 1.00 86.56 88 ARG A O 1
ATOM 713 N N . VAL A 1 89 ? -4.640 2.680 16.229 1.00 77.94 89 VAL A N 1
ATOM 714 C CA . VAL A 1 89 ? -4.403 2.372 14.812 1.00 77.94 89 VAL A CA 1
ATOM 715 C C . VAL A 1 89 ? -3.070 1.664 14.646 1.00 77.94 89 VAL A C 1
ATOM 717 O O . VAL A 1 89 ? -2.102 2.056 15.348 1.00 77.94 89 VAL A O 1
#